Protein AF-A0A3B0PEI3-F1 (afdb_monomer_lite)

Organism: Mycoplasmoides gallisepticum (NCBI:txid2096)

Sequence (117 aa):
MKTDTSSKYDIGFLARNLNDTRYATIVFRDALKDYANNHLVEDKPMFKVVCINGGVTSFLRKNFDDSSYAKKDRDKNIHHAVDASMISIFSNETKTLFNQLTQFADYKLFKNTDGSW

Radius of gyration: 18.6 Å; chains: 1; bounding box: 41×36×68 Å

Foldseek 3Di:
DPDPPVVVVVVVVVVVVVVVVVVVVVVVQVVVVVQQQVDDDPNGRPDDGFDADVVVLLVLLVPVDPDPLSDDDVVDPCVVVSSVVSLVVCCVPPVPVNVVRRVPRPDDDDQDPVRHD

pLDDT: mean 77.13, std 13.63, range [37.62, 96.44]

Secondary structure (DSSP, 8-state):
----THHHHHHHHHHHHHHHHHHHHHHHHHHHHHHHHHSEETTEESS------HHHHHHHHHHH-SSTTTS--SSSTTHHHHHHHHHHHHHHHTHHHHHHHHTT--PPPPPPTTS--

InterPro domains:
  IPR036397 Ribonuclease H superfamily [G3DSA:3.30.420.10] (3-113)
  IPR055228 Cas9, RuvC domain [PF22702] (23-107)

Structure (mmCIF, N/CA/C/O backbone):
data_AF-A0A3B0PEI3-F1
#
_entry.id   AF-A0A3B0PEI3-F1
#
loop_
_atom_site.group_PDB
_atom_site.id
_atom_site.type_symbol
_atom_site.label_atom_id
_atom_site.label_alt_id
_atom_site.label_comp_id
_atom_site.label_asym_id
_atom_site.label_entity_id
_atom_site.label_seq_id
_atom_site.pdbx_PDB_ins_code
_atom_site.Cartn_x
_atom_site.Cartn_y
_atom_site.Cartn_z
_atom_site.occupancy
_atom_site.B_iso_or_equiv
_atom_site.auth_seq_id
_atom_site.auth_comp_id
_atom_site.auth_asym_id
_atom_site.auth_atom_id
_atom_site.pdbx_PDB_model_num
ATOM 1 N N . MET A 1 1 ? -1.694 -12.122 -45.668 1.00 41.41 1 MET A N 1
ATOM 2 C CA . MET A 1 1 ? -1.904 -11.234 -44.506 1.00 41.41 1 MET A CA 1
ATOM 3 C C . MET A 1 1 ? -1.556 -12.029 -43.253 1.00 41.41 1 MET A C 1
ATOM 5 O O . MET A 1 1 ? -2.317 -12.912 -42.888 1.00 41.41 1 MET A O 1
ATOM 9 N N . LYS A 1 2 ? -0.362 -11.837 -42.674 1.00 37.62 2 LYS A N 1
ATOM 10 C CA . LYS A 1 2 ? -0.016 -12.465 -41.389 1.00 37.62 2 LYS A CA 1
ATOM 11 C C . LYS A 1 2 ? -0.760 -11.681 -40.312 1.00 37.62 2 LYS A C 1
ATOM 13 O O . LYS A 1 2 ? -0.428 -10.529 -40.062 1.00 37.62 2 LYS A O 1
ATOM 18 N N . THR A 1 3 ? -1.823 -12.259 -39.768 1.00 47.56 3 THR A N 1
ATOM 19 C CA . THR A 1 3 ? -2.518 -11.700 -38.609 1.00 47.56 3 THR A CA 1
ATOM 20 C C . THR A 1 3 ? -1.557 -11.755 -37.432 1.00 47.56 3 THR A C 1
ATOM 22 O O . THR A 1 3 ? -1.165 -12.843 -37.017 1.00 47.56 3 THR A O 1
ATOM 25 N N . ASP A 1 4 ? -1.136 -10.591 -36.949 1.00 51.66 4 AS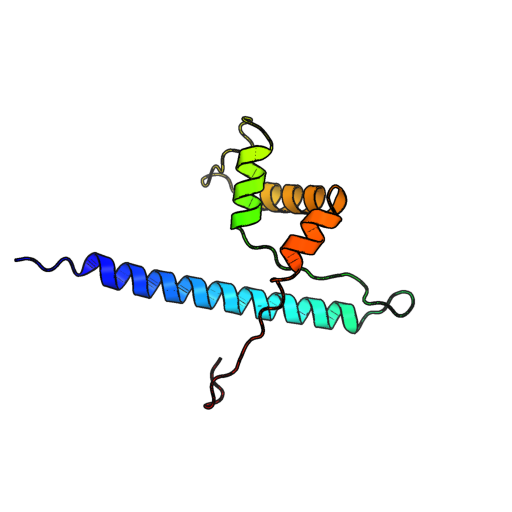P A N 1
ATOM 26 C CA . ASP A 1 4 ? -0.243 -10.456 -35.805 1.00 51.66 4 ASP A CA 1
ATOM 27 C C . ASP A 1 4 ? -0.977 -10.879 -34.524 1.00 51.66 4 ASP A C 1
ATOM 29 O O . ASP A 1 4 ? -1.615 -10.092 -33.825 1.00 51.66 4 ASP A O 1
ATOM 33 N N . THR A 1 5 ? -0.961 -12.183 -34.263 1.00 51.91 5 THR A N 1
ATOM 34 C CA . THR A 1 5 ? -1.558 -12.799 -33.080 1.00 51.91 5 THR A CA 1
ATOM 35 C C . THR A 1 5 ? -0.774 -12.484 -31.807 1.00 51.91 5 THR A C 1
ATOM 37 O O . THR A 1 5 ? -1.298 -12.738 -30.727 1.00 51.91 5 THR A O 1
ATOM 40 N N . SER A 1 6 ? 0.436 -11.913 -31.897 1.00 54.34 6 SER A N 1
ATOM 41 C CA . SER A 1 6 ? 1.291 -11.643 -30.731 1.00 54.34 6 SER A CA 1
ATOM 42 C C . SER A 1 6 ? 0.638 -10.671 -29.739 1.00 54.34 6 SER A C 1
ATOM 44 O O . SER A 1 6 ? 0.652 -10.919 -28.536 1.00 54.34 6 SER A O 1
ATOM 46 N N . SER A 1 7 ? -0.059 -9.646 -30.241 1.00 59.72 7 SER A N 1
ATOM 47 C CA . SER A 1 7 ? -0.658 -8.591 -29.412 1.00 59.72 7 SER A CA 1
ATOM 48 C C . SER A 1 7 ? -1.793 -9.078 -28.500 1.00 59.72 7 SER A C 1
ATOM 50 O O . SER A 1 7 ? -1.924 -8.619 -27.368 1.00 59.72 7 SER A O 1
ATOM 52 N N . LYS A 1 8 ? -2.613 -10.039 -28.950 1.00 55.72 8 LYS A N 1
ATOM 53 C CA . LYS A 1 8 ? -3.743 -10.565 -28.158 1.00 55.72 8 LYS A CA 1
ATOM 54 C C . LYS A 1 8 ? -3.299 -11.504 -27.037 1.00 55.72 8 LYS A C 1
ATOM 56 O O . LYS A 1 8 ? -3.890 -11.473 -25.958 1.00 55.72 8 LYS A O 1
ATOM 61 N N . TYR A 1 9 ? -2.282 -12.331 -27.287 1.00 57.72 9 TYR A N 1
ATOM 62 C CA . TYR A 1 9 ? -1.723 -13.222 -26.265 1.00 57.72 9 TYR A CA 1
ATOM 63 C C . TYR A 1 9 ? -1.066 -12.425 -25.134 1.00 57.72 9 TYR A C 1
ATOM 65 O O . TYR A 1 9 ? -1.2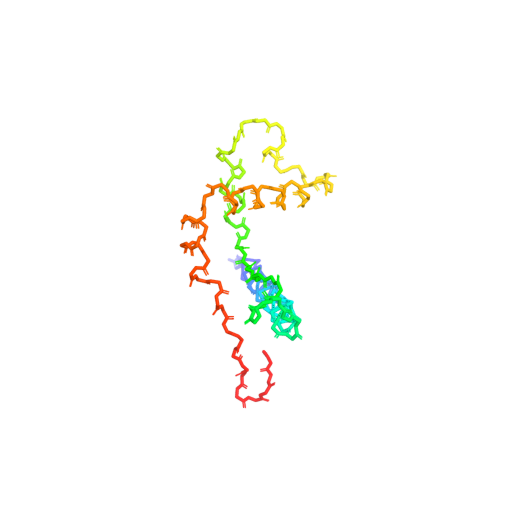28 -12.781 -23.966 1.00 57.72 9 TYR A O 1
ATOM 73 N N . ASP A 1 10 ? -0.415 -11.315 -25.475 1.00 67.31 10 ASP A N 1
ATOM 74 C CA . ASP A 1 10 ? 0.266 -10.451 -24.513 1.00 67.31 10 ASP A CA 1
ATOM 75 C C . ASP A 1 10 ? -0.727 -9.712 -23.596 1.00 67.31 10 ASP A C 1
ATOM 77 O O . ASP A 1 10 ? -0.585 -9.717 -22.374 1.00 67.31 10 ASP A O 1
ATOM 81 N N . ILE A 1 11 ? -1.832 -9.192 -24.151 1.00 71.56 11 ILE A N 1
ATOM 82 C CA . ILE A 1 11 ? -2.891 -8.529 -23.363 1.00 71.56 11 ILE A CA 1
ATOM 83 C C . ILE A 1 11 ? -3.561 -9.510 -22.386 1.00 71.56 11 ILE A C 1
ATOM 85 O O . ILE A 1 11 ? -3.781 -9.176 -21.221 1.00 71.56 11 ILE A O 1
ATOM 89 N N . GLY A 1 12 ? -3.873 -10.731 -22.836 1.00 68.50 12 GLY A N 1
ATOM 90 C CA . GLY A 1 12 ? -4.505 -11.751 -21.991 1.00 68.50 12 GLY A CA 1
ATOM 91 C C . GLY A 1 12 ? -3.577 -12.310 -20.905 1.00 68.50 12 GLY A C 1
ATOM 92 O O . GLY A 1 12 ? -4.031 -12.673 -19.818 1.00 68.50 12 GLY A O 1
ATOM 93 N N . PHE A 1 13 ? -2.271 -12.380 -21.166 1.00 69.44 13 PHE A N 1
ATOM 94 C CA . PHE A 1 13 ? -1.273 -12.724 -20.155 1.00 69.44 13 PHE A CA 1
ATOM 95 C C . PHE A 1 13 ? -1.100 -11.592 -19.133 1.00 69.44 13 PHE A C 1
ATOM 97 O O . PHE A 1 13 ? -1.159 -11.843 -17.929 1.00 69.44 13 PHE A O 1
ATOM 104 N N . LEU A 1 14 ? -0.974 -10.343 -19.587 1.00 66.69 14 LEU A N 1
ATOM 105 C CA . LEU A 1 14 ? -0.824 -9.176 -18.718 1.00 66.69 14 LEU A CA 1
ATOM 106 C C . LEU A 1 14 ? -2.036 -8.986 -17.794 1.00 66.69 14 LEU A C 1
ATOM 108 O O . LEU A 1 14 ? -1.867 -8.772 -16.595 1.00 66.69 14 LEU A O 1
ATOM 112 N N . ALA A 1 15 ? -3.253 -9.129 -18.326 1.00 67.50 15 ALA A N 1
ATOM 113 C CA . ALA A 1 15 ? -4.486 -9.007 -17.551 1.00 67.50 15 ALA A CA 1
ATOM 114 C C . ALA A 1 15 ? -4.591 -10.060 -16.434 1.00 67.50 15 ALA A C 1
ATOM 116 O O . ALA A 1 15 ? -5.025 -9.737 -15.329 1.00 67.50 15 ALA A O 1
ATOM 117 N N . ARG A 1 16 ? -4.155 -11.303 -16.690 1.00 64.88 16 ARG A N 1
ATOM 118 C CA . ARG A 1 16 ? -4.132 -12.369 -15.673 1.00 64.88 16 ARG A CA 1
ATOM 119 C C . ARG A 1 16 ? -3.124 -12.081 -14.568 1.00 64.88 16 ARG A C 1
ATOM 121 O O . ARG A 1 16 ? -3.506 -12.062 -13.407 1.00 64.88 16 ARG A O 1
ATOM 128 N N . ASN A 1 17 ? -1.886 -11.737 -14.919 1.00 69.38 17 ASN A N 1
ATOM 129 C CA . ASN A 1 17 ? -0.869 -11.387 -13.922 1.00 69.38 17 ASN A CA 1
ATOM 130 C C . ASN A 1 17 ? -1.274 -10.162 -13.083 1.00 69.38 17 ASN A C 1
ATOM 132 O O . ASN A 1 17 ? -1.000 -10.096 -11.883 1.00 69.38 17 ASN A O 1
ATOM 136 N N . LEU A 1 18 ? -1.959 -9.189 -13.693 1.00 70.12 18 LEU A N 1
ATOM 137 C CA . LEU A 1 18 ? -2.481 -8.027 -12.977 1.00 70.12 18 LEU A CA 1
ATOM 138 C C . LEU A 1 18 ? -3.628 -8.403 -12.022 1.00 70.12 18 LEU A C 1
ATOM 140 O O . LEU A 1 18 ? -3.743 -7.843 -10.931 1.00 70.12 18 LEU A O 1
ATOM 144 N N . ASN A 1 19 ? -4.469 -9.366 -12.405 1.00 72.44 19 ASN A N 1
ATOM 145 C CA . ASN A 1 19 ? -5.517 -9.896 -11.535 1.00 72.44 19 ASN A CA 1
ATOM 146 C C . ASN A 1 19 ? -4.932 -10.690 -10.364 1.00 72.44 19 ASN A C 1
ATOM 148 O O . ASN A 1 19 ? -5.315 -10.426 -9.226 1.00 72.44 19 ASN A O 1
ATOM 152 N N . ASP A 1 20 ? -3.967 -11.572 -10.617 1.00 70.44 20 ASP A N 1
ATOM 153 C CA . ASP A 1 20 ? -3.329 -12.397 -9.586 1.00 70.44 20 ASP A CA 1
ATOM 154 C C . ASP A 1 20 ? -2.585 -11.537 -8.556 1.00 70.44 20 ASP A C 1
ATOM 156 O O . ASP A 1 20 ? -2.719 -11.731 -7.348 1.00 70.44 20 ASP A O 1
ATOM 160 N N . THR A 1 21 ? -1.852 -10.515 -9.009 1.00 74.25 21 THR A N 1
ATOM 161 C CA . THR A 1 21 ? -1.151 -9.575 -8.112 1.00 74.25 21 THR A CA 1
ATOM 162 C C . THR A 1 21 ? -2.118 -8.746 -7.269 1.00 74.25 21 THR A C 1
ATOM 164 O O . THR A 1 21 ? -1.871 -8.517 -6.081 1.00 74.25 21 THR A O 1
ATOM 167 N N . ARG A 1 22 ? -3.253 -8.330 -7.841 1.00 74.50 22 ARG A N 1
ATOM 168 C CA . ARG A 1 22 ? -4.330 -7.669 -7.094 1.00 74.50 22 ARG A CA 1
ATOM 169 C C . ARG A 1 22 ? -4.961 -8.605 -6.065 1.00 74.50 22 ARG A C 1
ATOM 171 O O . ARG A 1 22 ? -5.188 -8.174 -4.937 1.00 74.50 22 ARG A O 1
ATOM 178 N N . TYR A 1 23 ? -5.194 -9.867 -6.418 1.00 79.75 23 TYR A N 1
ATOM 179 C CA . TYR A 1 23 ? -5.724 -10.869 -5.497 1.00 79.75 23 TYR A CA 1
ATOM 180 C C . TYR A 1 23 ? -4.775 -11.097 -4.315 1.00 79.75 23 TYR A C 1
ATOM 182 O O . TYR A 1 23 ? -5.176 -10.941 -3.162 1.00 79.75 23 TYR A O 1
ATOM 190 N N . ALA A 1 24 ? -3.493 -11.349 -4.594 1.00 83.00 24 ALA A N 1
ATOM 191 C CA . ALA A 1 24 ? -2.462 -11.515 -3.572 1.00 83.00 24 ALA A CA 1
ATOM 192 C C . ALA A 1 24 ? -2.369 -10.295 -2.638 1.00 83.00 24 ALA A C 1
ATOM 194 O O . ALA A 1 24 ? -2.261 -10.445 -1.421 1.00 83.00 24 ALA A O 1
ATOM 195 N N . THR A 1 25 ? -2.479 -9.086 -3.198 1.00 83.75 25 THR A N 1
ATOM 196 C CA . THR A 1 25 ? -2.482 -7.838 -2.422 1.00 83.75 25 THR A CA 1
ATOM 197 C C . THR A 1 25 ? -3.661 -7.780 -1.455 1.00 83.75 25 THR A C 1
ATOM 199 O O . THR A 1 25 ? -3.479 -7.399 -0.300 1.00 83.75 25 THR A O 1
ATOM 202 N N . ILE A 1 26 ? -4.863 -8.163 -1.898 1.00 85.38 26 ILE A N 1
ATOM 203 C CA . ILE A 1 26 ? -6.054 -8.132 -1.043 1.00 85.38 26 ILE A CA 1
ATOM 204 C C . ILE A 1 26 ? -5.958 -9.181 0.069 1.00 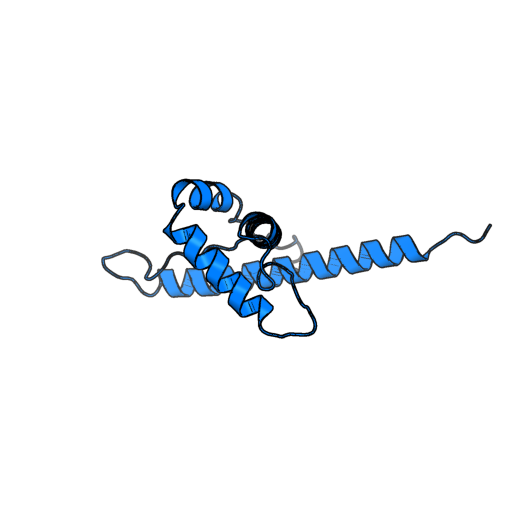85.38 26 ILE A C 1
ATOM 206 O O . ILE A 1 26 ? -6.176 -8.839 1.227 1.00 85.38 26 ILE A O 1
ATOM 210 N N . VAL A 1 27 ? -5.561 -10.415 -0.251 1.00 88.75 27 VAL A N 1
ATOM 211 C CA . VAL A 1 27 ? -5.392 -11.476 0.756 1.00 88.75 27 VAL A CA 1
ATOM 212 C C . VAL A 1 27 ? -4.390 -11.056 1.833 1.00 88.75 27 VAL A C 1
ATOM 214 O O . VAL A 1 27 ? -4.669 -11.180 3.023 1.00 88.75 27 VAL A O 1
ATOM 217 N N . PHE A 1 28 ? -3.242 -10.504 1.431 1.00 90.12 28 PHE A N 1
ATOM 218 C CA . PHE A 1 28 ? -2.229 -10.041 2.378 1.00 90.12 28 PHE A CA 1
ATOM 219 C C . PHE A 1 28 ? -2.715 -8.855 3.225 1.00 90.12 28 PHE A C 1
ATOM 221 O O . PHE A 1 28 ? -2.510 -8.830 4.439 1.00 90.12 28 PHE A O 1
ATOM 228 N N . ARG A 1 29 ? -3.402 -7.886 2.605 1.00 90.62 29 ARG A N 1
ATOM 229 C CA . ARG A 1 29 ? -4.017 -6.749 3.303 1.00 90.62 29 ARG A CA 1
ATOM 230 C C . ARG A 1 29 ? -4.990 -7.214 4.376 1.00 90.62 29 ARG A C 1
ATOM 232 O O . ARG A 1 29 ? -4.946 -6.696 5.488 1.00 90.62 29 ARG A O 1
ATOM 239 N N . ASP A 1 30 ? -5.879 -8.136 4.026 1.00 90.88 30 ASP A N 1
ATOM 240 C CA . ASP A 1 30 ? -6.947 -8.585 4.912 1.00 90.88 30 ASP A CA 1
ATOM 241 C C . ASP A 1 30 ? -6.367 -9.386 6.081 1.00 90.88 30 ASP A C 1
ATOM 243 O O . ASP A 1 30 ? -6.711 -9.099 7.221 1.00 90.88 30 ASP A O 1
ATOM 247 N N . ALA A 1 31 ? -5.360 -10.234 5.840 1.00 93.62 31 ALA A N 1
ATOM 248 C CA . ALA A 1 31 ? -4.623 -10.906 6.912 1.00 93.62 31 ALA A CA 1
ATOM 249 C C . ALA A 1 31 ? -3.975 -9.917 7.906 1.00 93.62 31 ALA A C 1
ATOM 251 O O . ALA A 1 31 ? -4.026 -10.122 9.119 1.00 93.62 31 ALA A O 1
ATOM 252 N N . LEU A 1 32 ? -3.391 -8.816 7.415 1.00 94.06 32 LEU A N 1
ATOM 253 C CA . LEU A 1 32 ? -2.822 -7.776 8.280 1.00 94.06 32 LEU A CA 1
ATOM 254 C C . LEU A 1 32 ? -3.894 -6.966 9.020 1.00 94.06 32 LEU A C 1
ATOM 256 O O . LEU A 1 32 ? -3.694 -6.625 10.186 1.00 94.06 32 LEU A O 1
ATOM 260 N N . LYS A 1 33 ? -5.018 -6.643 8.365 1.00 92.69 33 LYS A N 1
ATOM 261 C CA . LYS A 1 33 ? -6.158 -5.967 9.007 1.00 92.69 33 LYS A CA 1
ATOM 262 C C . LYS A 1 33 ? -6.732 -6.841 10.120 1.00 92.69 33 LYS A C 1
ATOM 264 O O . LYS A 1 33 ? -6.957 -6.339 11.216 1.00 92.69 33 LYS A O 1
ATOM 269 N N . ASP A 1 34 ? -6.907 -8.133 9.866 1.00 95.12 34 ASP A N 1
ATOM 270 C CA . ASP A 1 34 ? -7.385 -9.098 10.854 1.00 95.12 34 ASP A CA 1
ATOM 271 C C . ASP A 1 34 ? -6.428 -9.183 12.041 1.00 95.12 34 ASP A C 1
ATOM 273 O O . ASP A 1 34 ? -6.866 -9.099 13.187 1.00 95.12 34 ASP A O 1
ATOM 277 N N . TYR A 1 35 ? -5.117 -9.258 11.795 1.00 96.00 35 TYR A N 1
ATOM 278 C CA . TYR A 1 35 ? -4.129 -9.211 12.870 1.00 96.00 35 TYR A CA 1
ATOM 279 C C . TYR A 1 35 ? -4.261 -7.928 13.703 1.00 96.00 35 TYR A C 1
ATOM 281 O O . TYR A 1 35 ? -4.363 -8.002 14.926 1.00 96.00 35 TYR A O 1
ATOM 289 N N . ALA A 1 36 ? -4.308 -6.759 13.059 1.00 95.56 36 ALA A N 1
ATOM 290 C CA . ALA A 1 36 ? -4.410 -5.473 13.746 1.00 95.56 36 ALA A CA 1
ATOM 291 C C . ALA A 1 36 ? -5.712 -5.322 14.548 1.00 95.56 36 ALA A C 1
ATOM 293 O O . ALA A 1 36 ? -5.694 -4.745 15.630 1.00 95.56 36 ALA A O 1
ATOM 294 N N . ASN A 1 37 ? -6.830 -5.844 14.040 1.00 94.44 37 ASN A N 1
ATOM 295 C CA . ASN A 1 37 ? -8.130 -5.792 14.712 1.00 94.44 37 ASN A CA 1
ATOM 296 C C . ASN A 1 37 ? -8.223 -6.756 15.906 1.00 94.44 37 ASN A C 1
ATOM 298 O O . ASN A 1 37 ? -8.983 -6.494 16.832 1.00 94.44 37 ASN A O 1
ATOM 302 N N . ASN A 1 38 ? -7.461 -7.854 15.901 1.00 96.38 38 ASN A N 1
ATOM 303 C CA . ASN A 1 38 ? -7.414 -8.808 17.015 1.00 96.38 38 ASN A CA 1
ATOM 304 C C . ASN A 1 38 ? -6.386 -8.439 18.097 1.00 96.38 38 ASN A C 1
ATOM 306 O O . ASN A 1 38 ? -6.387 -9.039 19.169 1.00 96.38 38 ASN A O 1
ATOM 310 N N . HIS A 1 39 ? -5.523 -7.454 17.843 1.00 96.44 39 HIS A N 1
ATOM 311 C CA . HIS A 1 39 ? -4.561 -6.953 18.819 1.00 96.44 39 HIS A CA 1
ATOM 312 C C . HIS A 1 39 ? -4.811 -5.463 19.033 1.00 96.44 39 HIS A C 1
ATOM 314 O O . HIS A 1 39 ? -4.368 -4.631 18.250 1.00 96.44 39 HIS A O 1
ATOM 320 N N . LEU A 1 40 ? -5.563 -5.120 20.075 1.00 95.38 40 LEU A N 1
ATOM 321 C CA . LEU A 1 40 ? -5.971 -3.739 20.324 1.00 95.38 40 LEU A CA 1
ATOM 322 C C . LEU A 1 40 ? -4.979 -2.998 21.228 1.00 95.38 40 LEU A C 1
ATOM 324 O O . LEU A 1 40 ? -4.376 -3.582 22.128 1.00 95.38 40 LEU A O 1
ATOM 328 N N . VAL A 1 41 ? -4.859 -1.691 21.005 1.00 94.75 41 VAL A N 1
ATOM 329 C CA . VAL A 1 41 ? -4.164 -0.729 21.866 1.00 94.75 41 VAL A CA 1
ATOM 330 C C . VAL A 1 41 ? -5.146 0.405 22.145 1.00 94.75 41 VAL A C 1
ATOM 332 O O . VAL A 1 41 ? -5.607 1.049 21.205 1.00 94.75 41 VAL A O 1
ATOM 335 N N . GLU A 1 42 ? -5.497 0.626 23.416 1.00 94.69 42 GLU A N 1
ATOM 336 C CA . GLU A 1 42 ? -6.492 1.642 23.820 1.00 94.69 42 GLU A CA 1
ATOM 337 C C . GLU A 1 42 ? -7.813 1.531 23.026 1.00 94.69 42 GLU A C 1
ATOM 339 O O . GLU A 1 42 ? -8.300 2.506 22.448 1.00 94.69 42 GLU A O 1
ATOM 344 N N . ASP A 1 43 ? -8.354 0.309 22.940 1.00 92.81 43 ASP A N 1
ATOM 345 C CA . ASP A 1 43 ? -9.589 -0.040 22.214 1.00 92.81 43 ASP A CA 1
ATOM 346 C C . ASP A 1 43 ? -9.582 0.280 20.707 1.00 92.81 43 ASP A C 1
ATOM 348 O O . ASP A 1 43 ? -10.628 0.328 20.054 1.00 92.81 43 ASP A O 1
ATOM 352 N N . LYS A 1 44 ? -8.397 0.472 20.117 1.00 92.62 44 LYS A N 1
ATOM 353 C CA . LYS A 1 44 ? -8.207 0.702 18.679 1.00 92.62 44 LYS A CA 1
ATOM 354 C C . LYS A 1 44 ? -7.299 -0.370 18.076 1.00 92.62 44 LYS A C 1
ATOM 356 O O . LYS A 1 44 ? -6.445 -0.901 18.784 1.00 92.62 44 LYS A O 1
ATOM 361 N N . PRO A 1 45 ? -7.437 -0.683 16.774 1.00 93.38 45 PRO A N 1
ATOM 362 C CA . PRO A 1 45 ? -6.516 -1.596 16.101 1.00 93.38 45 PRO A CA 1
ATOM 363 C C . PRO A 1 45 ? -5.057 -1.154 16.268 1.00 93.38 45 PRO A C 1
ATOM 365 O O . PRO A 1 45 ? -4.770 0.039 16.146 1.00 93.38 45 PRO A O 1
ATOM 368 N N . MET A 1 46 ? -4.138 -2.103 16.494 1.00 94.81 46 MET A N 1
ATOM 369 C CA . MET A 1 46 ? -2.711 -1.819 16.750 1.00 94.81 46 MET A CA 1
ATOM 370 C C . MET A 1 46 ? -2.064 -0.927 15.687 1.00 94.81 46 MET A C 1
ATOM 372 O O . MET A 1 46 ? -1.218 -0.092 15.999 1.00 94.81 46 MET A O 1
ATOM 376 N N . PHE A 1 47 ? -2.441 -1.106 14.421 1.00 91.81 47 PHE A N 1
ATOM 377 C CA . PHE A 1 47 ? -1.974 -0.281 13.314 1.00 91.81 47 PHE A CA 1
ATOM 378 C C . PHE A 1 47 ? -3.019 -0.193 12.199 1.00 91.81 47 PHE A C 1
ATOM 380 O O . PHE A 1 47 ? -3.855 -1.077 12.014 1.00 91.81 47 PHE A O 1
ATOM 387 N N . LYS A 1 48 ? -2.947 0.884 11.409 1.00 87.81 48 LYS A N 1
ATOM 388 C CA . LYS A 1 48 ? -3.765 1.060 10.204 1.00 87.81 48 LYS A CA 1
ATOM 389 C C . LYS A 1 48 ? -3.066 0.412 9.009 1.00 87.81 48 LYS A C 1
ATOM 391 O O . LYS A 1 48 ? -1.924 0.745 8.707 1.00 87.81 48 LYS A O 1
ATOM 396 N N . VAL A 1 49 ? -3.778 -0.449 8.285 1.00 88.38 49 VAL A N 1
ATOM 397 C CA . VAL A 1 49 ? -3.281 -1.088 7.056 1.00 88.38 49 VAL A CA 1
ATOM 398 C C . VAL A 1 49 ? -3.847 -0.387 5.833 1.00 88.38 49 VAL A C 1
ATOM 400 O O . VAL A 1 49 ? -5.058 -0.197 5.712 1.00 88.38 49 VAL A O 1
ATOM 403 N N . VAL A 1 50 ? -2.962 -0.035 4.906 1.00 84.88 50 VAL A N 1
ATOM 404 C CA . VAL A 1 50 ? -3.299 0.667 3.671 1.00 84.88 50 VAL A CA 1
ATOM 405 C C . VAL A 1 50 ? -2.513 0.063 2.514 1.00 84.88 50 VAL A C 1
ATOM 407 O O . VAL A 1 50 ? -1.299 -0.091 2.604 1.00 84.88 50 VAL A O 1
ATOM 410 N N . CYS A 1 51 ? -3.194 -0.214 1.402 1.00 83.94 51 CYS A N 1
ATOM 411 C CA . CYS A 1 51 ? -2.547 -0.588 0.147 1.00 83.94 51 CYS A CA 1
ATOM 412 C C . CYS A 1 51 ? -2.477 0.618 -0.787 1.00 83.94 51 CYS A C 1
ATOM 414 O O . CYS A 1 51 ? -3.487 1.275 -1.031 1.00 83.94 51 CYS A O 1
ATOM 416 N N . ILE A 1 52 ? -1.293 0.878 -1.337 1.00 81.81 52 ILE A N 1
ATOM 417 C CA . ILE A 1 52 ? -1.048 1.969 -2.280 1.00 81.81 52 ILE A CA 1
ATOM 418 C C . ILE A 1 52 ? -0.671 1.374 -3.634 1.00 81.81 52 ILE A C 1
ATOM 420 O O . ILE A 1 52 ? 0.145 0.458 -3.720 1.00 81.81 52 ILE A O 1
ATOM 424 N N . ASN A 1 53 ? -1.271 1.895 -4.704 1.00 80.19 53 ASN A N 1
ATOM 425 C CA . ASN A 1 53 ? -0.935 1.487 -6.063 1.00 80.19 53 ASN A CA 1
ATOM 426 C C . ASN A 1 53 ? 0.489 1.955 -6.423 1.00 80.19 53 ASN A C 1
ATOM 428 O O . ASN A 1 53 ? 0.838 3.109 -6.178 1.00 80.19 53 ASN A O 1
ATOM 432 N N . GLY A 1 54 ? 1.286 1.099 -7.072 1.00 80.38 54 GLY A N 1
ATOM 433 C CA . GLY A 1 54 ? 2.655 1.433 -7.495 1.00 80.38 54 GLY A CA 1
ATOM 434 C C . GLY A 1 54 ? 2.763 2.623 -8.464 1.00 80.38 54 GLY A C 1
ATOM 435 O O . GLY A 1 54 ? 3.836 3.213 -8.601 1.00 80.38 54 GLY A O 1
ATOM 436 N N . GLY A 1 55 ? 1.664 3.033 -9.103 1.00 83.00 55 GLY A N 1
ATOM 437 C CA . GLY A 1 55 ? 1.572 4.279 -9.863 1.00 83.00 55 GLY A CA 1
ATOM 438 C C . GLY A 1 55 ? 1.779 5.521 -8.993 1.00 83.00 55 GLY A C 1
ATOM 439 O O . GLY A 1 55 ? 2.433 6.461 -9.436 1.00 83.00 55 GLY A O 1
ATOM 440 N N . VAL A 1 56 ? 1.325 5.502 -7.734 1.00 84.50 56 VAL A N 1
ATOM 441 C CA . VAL A 1 56 ? 1.583 6.583 -6.766 1.00 84.50 56 VAL A CA 1
ATOM 442 C C . VAL A 1 56 ? 3.075 6.669 -6.473 1.00 84.50 56 VAL A C 1
ATOM 444 O O . VAL A 1 56 ? 3.657 7.740 -6.573 1.00 84.50 56 VAL A O 1
ATOM 447 N N . THR A 1 57 ? 3.729 5.544 -6.190 1.00 86.06 57 THR A N 1
ATOM 448 C CA . THR A 1 57 ? 5.177 5.509 -5.935 1.00 86.06 57 THR A CA 1
ATOM 449 C C . THR A 1 57 ? 5.976 5.959 -7.154 1.00 86.06 57 THR A C 1
ATOM 451 O O . THR A 1 57 ? 6.961 6.678 -7.026 1.00 86.06 57 THR A O 1
ATOM 454 N N . SER A 1 58 ? 5.517 5.588 -8.353 1.00 84.75 58 SER A N 1
ATOM 455 C CA . SER A 1 58 ? 6.116 6.025 -9.619 1.00 84.75 58 SER A CA 1
ATOM 456 C C . SER A 1 58 ? 5.975 7.537 -9.821 1.00 84.75 58 SER A C 1
ATOM 458 O O . SER A 1 58 ? 6.928 8.191 -10.246 1.00 84.75 58 SER A O 1
ATOM 460 N N . PHE A 1 59 ? 4.810 8.100 -9.484 1.00 85.81 59 PHE A N 1
ATOM 461 C CA . PHE A 1 59 ? 4.582 9.544 -9.482 1.00 85.81 59 PHE A CA 1
ATOM 462 C C . PHE A 1 59 ? 5.487 10.246 -8.467 1.00 85.81 59 PHE A C 1
ATOM 464 O O . PHE A 1 59 ? 6.164 11.204 -8.830 1.00 85.81 59 PHE A O 1
ATOM 471 N N . LEU A 1 60 ? 5.551 9.753 -7.228 1.00 86.12 60 LEU A N 1
ATOM 472 C CA . LEU A 1 60 ? 6.400 10.328 -6.185 1.00 86.12 60 LEU A CA 1
ATOM 473 C C . LEU A 1 60 ? 7.867 10.322 -6.609 1.00 86.12 60 LEU A C 1
ATOM 475 O O . LEU A 1 60 ? 8.486 11.375 -6.600 1.00 86.12 60 LEU A O 1
ATOM 479 N N . ARG A 1 61 ? 8.392 9.189 -7.094 1.00 84.19 61 ARG A N 1
ATOM 480 C CA . ARG A 1 61 ? 9.764 9.094 -7.619 1.00 84.19 61 ARG A CA 1
ATOM 481 C C . ARG A 1 61 ? 10.076 10.156 -8.660 1.00 84.19 61 ARG A C 1
ATOM 483 O O . ARG A 1 61 ? 11.118 10.788 -8.576 1.00 84.19 61 ARG A O 1
ATOM 490 N N . LYS A 1 62 ? 9.181 10.344 -9.634 1.00 82.88 62 LYS A N 1
ATOM 491 C CA . LYS A 1 62 ? 9.385 11.306 -10.723 1.00 82.88 62 LYS A CA 1
ATOM 492 C C . LYS A 1 62 ? 9.460 12.755 -10.227 1.00 82.88 62 LYS A C 1
ATOM 494 O O . LYS A 1 62 ? 10.073 13.575 -10.895 1.00 82.88 62 LYS A O 1
ATOM 499 N N . ASN A 1 63 ? 8.820 13.063 -9.102 1.00 81.12 63 ASN A N 1
ATOM 500 C CA . ASN A 1 63 ? 8.724 14.421 -8.566 1.00 81.12 63 ASN A CA 1
ATOM 501 C C . ASN A 1 63 ? 9.588 14.648 -7.316 1.00 81.12 63 ASN A C 1
ATOM 503 O O . ASN A 1 63 ? 9.591 15.757 -6.793 1.00 81.12 63 ASN A O 1
ATOM 507 N N . PHE A 1 64 ? 10.272 13.618 -6.806 1.00 75.69 64 PHE A N 1
ATOM 508 C CA . PHE A 1 64 ? 11.049 13.729 -5.573 1.00 75.69 64 PHE A CA 1
ATOM 509 C C . PHE A 1 64 ? 12.384 14.437 -5.816 1.00 75.69 64 PHE A C 1
ATOM 511 O O . PHE A 1 64 ? 12.729 15.324 -5.046 1.00 75.69 64 PHE A O 1
ATOM 518 N N . ASP A 1 65 ? 13.119 14.052 -6.866 1.00 68.50 65 ASP A N 1
ATOM 519 C CA . ASP A 1 65 ? 14.399 14.659 -7.254 1.00 68.50 65 ASP A CA 1
ATOM 520 C C . ASP A 1 65 ? 14.897 14.090 -8.604 1.00 68.50 65 ASP A C 1
ATOM 522 O O . ASP A 1 65 ? 14.489 13.000 -9.006 1.00 68.50 65 ASP A O 1
ATOM 526 N N . ASP A 1 66 ? 15.831 14.777 -9.266 1.00 67.19 66 ASP A N 1
ATOM 527 C CA . ASP A 1 66 ? 16.582 14.291 -10.438 1.00 67.19 66 ASP A CA 1
ATOM 528 C C . ASP A 1 66 ? 17.781 13.392 -10.054 1.00 67.19 66 ASP A C 1
ATOM 530 O O . ASP A 1 66 ? 18.520 12.905 -10.920 1.00 67.19 66 ASP A O 1
ATOM 534 N N . SER A 1 67 ? 17.999 13.139 -8.758 1.00 64.25 67 SER A N 1
ATOM 535 C CA . SER A 1 67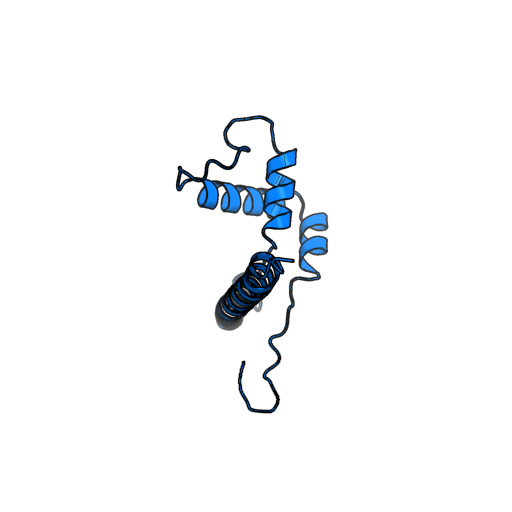 ? 19.093 12.291 -8.281 1.00 64.25 67 SER A CA 1
ATOM 536 C C . SER A 1 67 ? 18.970 10.829 -8.724 1.00 64.25 67 SER A C 1
ATOM 538 O O . SER A 1 67 ? 17.903 10.288 -9.028 1.00 64.25 67 SER A O 1
ATOM 540 N N . SER A 1 68 ? 20.111 10.135 -8.731 1.00 60.44 68 SER A N 1
ATOM 541 C CA . SER A 1 68 ? 20.237 8.733 -9.152 1.00 60.44 68 SER A CA 1
ATOM 542 C C . SER A 1 68 ? 19.332 7.760 -8.385 1.00 60.44 68 SER A C 1
ATOM 544 O O . SER A 1 68 ? 19.038 6.684 -8.901 1.00 60.44 68 SER A O 1
ATOM 546 N N . TYR A 1 69 ? 18.848 8.133 -7.195 1.00 61.97 69 TYR A N 1
ATOM 547 C CA . TYR A 1 69 ? 17.917 7.335 -6.395 1.00 61.97 69 TYR A CA 1
ATOM 548 C C . TYR A 1 69 ? 16.476 7.373 -6.919 1.00 61.97 69 TYR A C 1
ATOM 550 O O . TYR A 1 69 ? 15.732 6.414 -6.695 1.00 61.97 69 TYR A O 1
ATOM 558 N N . ALA A 1 70 ? 16.082 8.426 -7.644 1.00 63.53 70 ALA A N 1
ATOM 559 C CA . ALA A 1 70 ? 14.768 8.548 -8.276 1.00 63.53 70 ALA A CA 1
ATOM 560 C C . ALA A 1 70 ? 14.652 7.689 -9.545 1.00 63.53 70 ALA A C 1
ATOM 562 O O . ALA A 1 70 ? 13.592 7.105 -9.808 1.00 63.53 7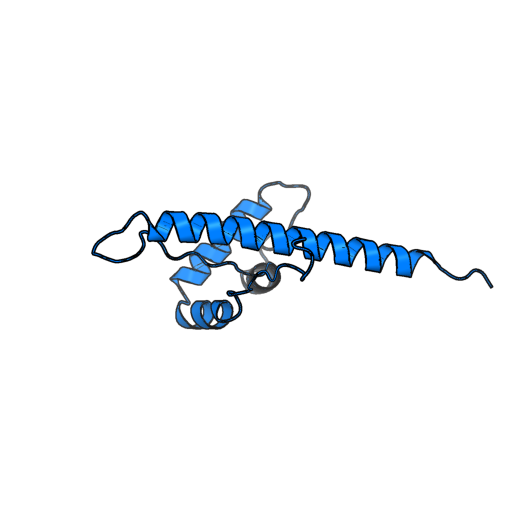0 ALA A O 1
ATOM 563 N N . LYS A 1 71 ? 15.759 7.499 -10.279 1.00 70.25 71 LYS A N 1
ATOM 564 C CA . LYS A 1 71 ? 15.827 6.551 -11.399 1.00 70.25 71 LYS A CA 1
ATOM 565 C C . LYS A 1 71 ? 15.786 5.113 -10.886 1.00 70.25 71 LYS A C 1
ATOM 567 O O . LYS A 1 71 ? 16.662 4.656 -10.159 1.00 70.25 71 LYS A O 1
ATOM 572 N N . LYS A 1 72 ? 14.741 4.385 -11.284 1.00 71.31 72 LYS A N 1
ATOM 573 C CA . LYS A 1 72 ? 14.580 2.968 -10.958 1.00 71.31 72 LYS A CA 1
ATOM 574 C C . LYS A 1 72 ? 15.595 2.141 -11.746 1.00 71.31 72 LYS A C 1
ATOM 576 O O . LYS A 1 72 ? 15.336 1.762 -12.884 1.00 71.31 72 LYS A O 1
ATOM 581 N N . ASP A 1 73 ? 16.731 1.868 -11.124 1.00 74.25 73 ASP A N 1
ATOM 582 C CA . ASP A 1 73 ? 17.675 0.858 -11.586 1.00 74.25 73 ASP A CA 1
ATOM 583 C C . ASP A 1 73 ? 17.131 -0.530 -11.208 1.00 74.25 73 ASP A C 1
ATOM 585 O O . ASP A 1 73 ? 16.999 -0.855 -10.025 1.00 74.25 73 ASP A O 1
ATOM 589 N N . ARG A 1 74 ? 16.730 -1.314 -12.215 1.00 76.25 74 ARG A N 1
ATOM 590 C CA . ARG A 1 74 ? 16.162 -2.657 -12.015 1.00 76.25 74 ARG A CA 1
ATOM 591 C C . ARG A 1 74 ? 17.234 -3.714 -11.772 1.00 76.25 74 ARG A C 1
ATOM 593 O O . ARG A 1 74 ? 16.899 -4.766 -11.237 1.00 76.25 74 ARG A O 1
ATOM 600 N N . ASP A 1 75 ? 18.488 -3.409 -12.088 1.00 78.81 75 ASP A N 1
ATOM 601 C CA . ASP A 1 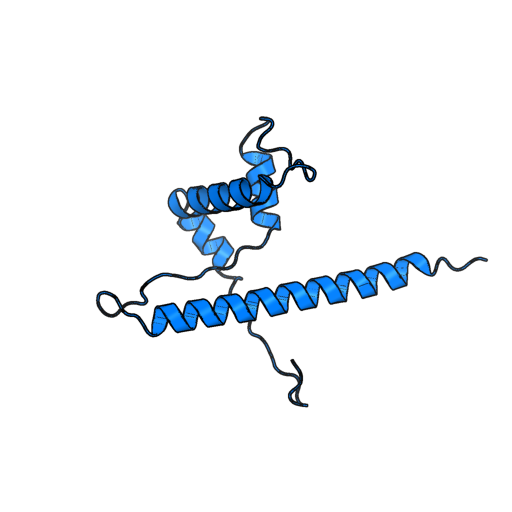75 ? 19.618 -4.310 -11.865 1.00 78.81 75 ASP A CA 1
ATOM 602 C C . ASP A 1 75 ? 20.079 -4.261 -10.400 1.00 78.81 75 ASP A C 1
ATOM 604 O O . ASP A 1 75 ? 20.825 -5.120 -9.929 1.00 78.81 75 ASP A O 1
ATOM 608 N N . LYS A 1 76 ? 19.585 -3.276 -9.639 1.00 75.31 76 LYS A N 1
ATOM 609 C CA . LYS A 1 76 ? 19.805 -3.152 -8.200 1.00 75.31 76 LYS A CA 1
ATOM 610 C C . LYS A 1 76 ? 18.541 -3.498 -7.421 1.00 75.31 76 LYS A C 1
ATOM 612 O O . LYS A 1 76 ? 17.491 -2.877 -7.581 1.00 75.31 76 LYS A O 1
ATOM 617 N N . ASN A 1 77 ? 18.673 -4.397 -6.447 1.00 79.75 77 ASN A N 1
ATOM 618 C CA . ASN A 1 77 ? 17.582 -4.790 -5.541 1.00 79.75 77 ASN A CA 1
ATOM 619 C C . ASN A 1 77 ? 17.174 -3.697 -4.529 1.00 79.75 77 ASN A C 1
ATOM 621 O O . ASN A 1 77 ? 16.234 -3.879 -3.760 1.00 79.75 77 ASN A O 1
ATOM 625 N N . ILE A 1 78 ? 17.847 -2.541 -4.528 1.00 85.06 78 ILE A N 1
ATOM 626 C CA . ILE A 1 78 ? 17.580 -1.442 -3.586 1.00 85.06 78 ILE A CA 1
ATOM 627 C C . ILE A 1 78 ? 16.250 -0.727 -3.849 1.00 85.06 78 ILE A C 1
ATOM 629 O O . ILE A 1 78 ? 15.737 -0.035 -2.971 1.00 85.06 78 ILE A O 1
ATOM 633 N N . HIS A 1 79 ? 15.688 -0.854 -5.054 1.00 82.31 79 HIS A N 1
ATOM 634 C CA . HIS A 1 79 ? 14.549 -0.039 -5.467 1.00 82.31 79 HIS A CA 1
ATOM 635 C C . HIS A 1 79 ? 13.293 -0.294 -4.621 1.00 82.31 79 HIS A C 1
ATOM 637 O O . HIS A 1 79 ? 12.560 0.654 -4.361 1.00 82.31 79 HIS A O 1
ATOM 643 N N . HIS A 1 80 ? 13.088 -1.518 -4.120 1.00 84.94 80 HIS A N 1
ATOM 644 C CA . HIS A 1 80 ? 11.985 -1.833 -3.207 1.00 84.94 80 HIS A CA 1
ATOM 645 C C . HIS A 1 80 ? 12.118 -1.133 -1.850 1.00 84.94 80 HIS A C 1
ATOM 647 O O . HIS A 1 80 ? 11.128 -0.632 -1.321 1.00 84.94 80 HIS A O 1
ATOM 653 N N . ALA A 1 81 ? 13.337 -1.049 -1.308 1.00 88.56 81 ALA A N 1
ATOM 654 C CA . ALA A 1 81 ? 13.591 -0.333 -0.060 1.00 88.56 81 ALA A CA 1
ATOM 655 C C . ALA A 1 81 ? 13.368 1.177 -0.231 1.00 88.56 81 ALA A C 1
ATOM 657 O O . ALA A 1 81 ? 12.739 1.809 0.611 1.00 88.56 81 ALA A O 1
ATOM 658 N N . VAL A 1 82 ? 13.818 1.748 -1.354 1.00 87.12 82 VAL A N 1
ATOM 659 C CA . VAL A 1 82 ? 13.581 3.166 -1.675 1.00 87.12 82 VAL A CA 1
ATOM 660 C C . VAL A 1 82 ? 12.085 3.456 -1.830 1.00 87.12 82 VAL A C 1
ATOM 662 O O . VAL A 1 82 ? 11.593 4.428 -1.262 1.00 87.12 82 VAL A O 1
ATOM 665 N N . ASP A 1 83 ? 11.356 2.601 -2.552 1.00 87.06 83 ASP A N 1
ATOM 666 C CA . ASP A 1 83 ? 9.907 2.724 -2.751 1.00 87.06 83 ASP A CA 1
ATOM 667 C C . ASP A 1 83 ? 9.158 2.713 -1.405 1.00 87.06 83 ASP A C 1
ATOM 669 O O . ASP A 1 83 ? 8.291 3.558 -1.171 1.00 87.06 83 ASP A O 1
ATOM 673 N N . ALA A 1 84 ? 9.532 1.805 -0.495 1.00 89.38 84 ALA A N 1
ATOM 674 C CA . ALA A 1 84 ? 8.959 1.724 0.848 1.00 89.38 84 ALA A CA 1
ATOM 675 C C . ALA A 1 84 ? 9.236 2.990 1.678 1.00 89.38 84 ALA A C 1
ATOM 677 O O . ALA A 1 84 ? 8.313 3.553 2.271 1.00 89.38 84 ALA A O 1
ATOM 678 N N . SER A 1 85 ? 10.478 3.483 1.671 1.00 89.81 85 SER A N 1
ATOM 679 C CA . SER A 1 85 ? 10.858 4.708 2.385 1.00 89.81 85 SER A CA 1
ATOM 680 C C . SER A 1 85 ? 10.108 5.936 1.869 1.00 89.81 85 SER A C 1
ATOM 682 O O . SER A 1 85 ? 9.603 6.724 2.667 1.00 89.81 85 SER A O 1
ATOM 684 N N . MET A 1 86 ? 9.972 6.084 0.547 1.00 88.44 86 MET A N 1
ATOM 685 C CA . MET A 1 86 ? 9.226 7.195 -0.054 1.00 88.44 86 MET A CA 1
ATOM 686 C C . MET A 1 86 ? 7.755 7.191 0.365 1.00 88.44 86 MET A C 1
ATOM 688 O O . MET A 1 86 ? 7.229 8.236 0.743 1.00 88.44 86 MET A O 1
ATOM 692 N N . ILE A 1 87 ? 7.097 6.025 0.335 1.00 89.12 87 ILE A N 1
ATOM 693 C CA . ILE A 1 87 ? 5.700 5.899 0.778 1.00 89.12 87 ILE A CA 1
ATOM 694 C C . ILE A 1 87 ? 5.581 6.253 2.262 1.00 89.12 87 ILE A C 1
ATOM 696 O O . ILE A 1 87 ? 4.668 6.988 2.633 1.00 89.12 87 ILE A O 1
ATOM 700 N N . SER A 1 88 ? 6.508 5.775 3.098 1.00 89.00 88 SER A N 1
ATOM 701 C CA . SER A 1 88 ? 6.513 6.065 4.533 1.00 89.00 88 SER A CA 1
ATOM 702 C C . SER A 1 88 ? 6.605 7.568 4.800 1.00 89.00 88 SER A C 1
ATOM 704 O O . SER A 1 88 ? 5.745 8.118 5.489 1.00 89.00 88 SER A O 1
ATOM 706 N N . ILE A 1 89 ? 7.591 8.247 4.204 1.00 88.88 89 ILE A N 1
ATOM 707 C CA . ILE A 1 89 ? 7.784 9.697 4.349 1.00 88.88 89 ILE A CA 1
ATOM 708 C C . ILE A 1 89 ? 6.544 10.445 3.853 1.00 88.88 89 ILE A C 1
ATOM 710 O O . ILE A 1 89 ? 5.962 11.239 4.587 1.00 88.88 89 ILE A O 1
ATOM 714 N N . PHE A 1 90 ? 6.072 10.137 2.643 1.00 87.94 90 PHE A N 1
ATOM 715 C CA . PHE A 1 90 ? 4.891 10.778 2.066 1.00 87.94 90 PHE A CA 1
ATOM 716 C C . PHE A 1 90 ? 3.646 10.619 2.952 1.00 87.94 90 PHE A C 1
ATOM 718 O O . PHE A 1 90 ? 2.924 11.591 3.184 1.00 87.94 90 PHE A O 1
ATOM 725 N N . SER A 1 91 ? 3.414 9.416 3.485 1.00 87.06 91 SER A N 1
ATOM 726 C CA . SER A 1 91 ? 2.267 9.130 4.353 1.00 87.06 91 SER A CA 1
ATOM 727 C C . SER A 1 91 ? 2.290 9.921 5.663 1.00 87.06 91 SER A C 1
ATOM 729 O O . SER A 1 91 ? 1.230 10.294 6.172 1.00 87.06 91 SER A O 1
ATOM 731 N N . ASN A 1 92 ? 3.486 10.213 6.187 1.00 86.69 92 ASN A N 1
ATOM 732 C CA . ASN A 1 92 ? 3.657 10.964 7.423 1.00 86.69 92 ASN A CA 1
ATOM 733 C C . ASN A 1 92 ? 3.527 12.476 7.205 1.00 86.69 92 ASN A C 1
ATOM 735 O O . ASN A 1 92 ? 2.798 13.137 7.945 1.00 86.69 92 ASN A O 1
ATOM 739 N N . GLU A 1 93 ? 4.186 13.001 6.170 1.00 86.50 93 GLU A N 1
ATOM 740 C CA . GLU A 1 93 ? 4.265 14.442 5.905 1.00 86.50 93 GLU A CA 1
ATOM 741 C C . GLU A 1 93 ? 2.996 14.999 5.242 1.00 86.50 93 GLU A C 1
ATOM 743 O O . GLU A 1 93 ? 2.630 16.152 5.449 1.00 86.50 93 GLU A O 1
ATOM 748 N N . THR A 1 94 ? 2.277 14.186 4.459 1.00 85.56 94 THR A N 1
ATOM 749 C CA . THR A 1 94 ? 1.123 14.649 3.663 1.00 85.56 94 THR A CA 1
ATOM 750 C C . THR A 1 94 ? -0.157 13.874 3.964 1.00 85.56 94 THR A C 1
ATOM 752 O O . THR A 1 94 ? -0.868 13.417 3.069 1.00 85.56 94 THR A O 1
ATOM 755 N N . LYS A 1 95 ? -0.503 13.756 5.252 1.00 82.25 95 LYS A N 1
ATOM 756 C CA . LYS A 1 95 ? -1.650 12.959 5.740 1.00 82.25 95 LYS A CA 1
ATOM 757 C C . LYS A 1 95 ? -2.962 13.215 4.991 1.00 82.25 95 LYS A C 1
ATOM 759 O O . LYS A 1 95 ? -3.693 12.266 4.721 1.00 82.25 95 LYS A O 1
ATOM 764 N N . THR A 1 96 ? -3.264 14.463 4.629 1.00 82.50 96 THR A N 1
ATOM 765 C CA . THR A 1 96 ? -4.484 14.810 3.876 1.00 82.50 96 THR A CA 1
ATOM 766 C C . THR A 1 96 ? -4.496 14.184 2.482 1.00 82.50 96 THR A C 1
ATOM 768 O O . THR A 1 96 ? -5.448 13.482 2.144 1.00 82.50 96 THR A O 1
ATOM 771 N N . LEU A 1 97 ? -3.430 14.384 1.696 1.00 78.06 97 LEU A N 1
ATOM 772 C CA . LEU A 1 97 ? -3.309 13.799 0.356 1.00 78.06 97 LEU A CA 1
ATOM 773 C C . LEU A 1 97 ? -3.239 12.276 0.431 1.00 78.06 97 LEU A C 1
ATOM 775 O O . LEU A 1 97 ? -3.892 11.584 -0.348 1.00 78.06 97 LEU A O 1
ATOM 779 N N . PHE A 1 98 ? -2.481 11.752 1.394 1.00 83.06 98 PHE A N 1
ATOM 780 C CA . PHE A 1 98 ? -2.408 10.322 1.634 1.00 83.06 98 PHE A CA 1
ATOM 781 C C . PHE A 1 98 ? -3.806 9.751 1.884 1.00 83.06 98 PHE A C 1
ATOM 783 O O . PHE A 1 98 ? -4.227 8.851 1.170 1.00 83.06 98 PHE A O 1
ATOM 790 N N . ASN A 1 99 ? -4.589 10.330 2.796 1.00 81.56 99 ASN A N 1
ATOM 791 C CA . ASN A 1 99 ? -5.944 9.855 3.075 1.00 81.56 99 ASN A CA 1
ATOM 792 C C . ASN A 1 99 ? -6.855 9.872 1.831 1.00 81.56 99 ASN A C 1
ATOM 794 O O . ASN A 1 99 ? -7.597 8.911 1.624 1.00 81.56 99 ASN A O 1
ATOM 798 N N . GLN A 1 100 ? -6.754 10.889 0.967 1.00 80.12 100 GLN A N 1
ATOM 799 C CA . GLN A 1 100 ? -7.499 10.945 -0.301 1.00 80.12 100 GLN A CA 1
ATOM 800 C C . GLN A 1 100 ? -7.113 9.810 -1.261 1.00 80.12 100 GLN A C 1
ATOM 802 O O . GLN A 1 100 ? -7.985 9.169 -1.845 1.00 80.12 100 GLN A O 1
ATOM 807 N N . LEU A 1 101 ? -5.820 9.500 -1.383 1.00 76.25 101 LEU A N 1
ATOM 808 C CA . LEU A 1 101 ? -5.338 8.395 -2.223 1.00 76.25 101 LEU A CA 1
ATOM 809 C C . LEU A 1 101 ? -5.780 7.023 -1.697 1.00 76.25 101 LEU A C 1
ATOM 811 O O . LEU A 1 101 ? -5.953 6.080 -2.468 1.00 76.25 101 LEU A O 1
ATOM 815 N N . THR A 1 102 ? -5.995 6.911 -0.387 1.00 72.56 102 THR A N 1
ATOM 816 C CA . THR A 1 102 ? -6.417 5.662 0.263 1.00 72.56 102 THR A CA 1
ATOM 817 C C . THR A 1 102 ? -7.917 5.419 0.237 1.00 72.56 102 THR A C 1
ATOM 819 O O . THR A 1 102 ? -8.351 4.308 0.527 1.00 72.56 102 THR A O 1
ATOM 822 N N . GLN A 1 103 ? -8.713 6.416 -0.152 1.00 60.97 103 GLN A N 1
ATOM 823 C CA . GLN A 1 103 ? -10.172 6.304 -0.213 1.00 60.97 103 GLN A CA 1
ATOM 824 C C . GLN A 1 103 ? -10.640 5.247 -1.233 1.00 60.97 103 GLN A C 1
ATOM 826 O O . GLN A 1 103 ? -11.742 4.719 -1.126 1.00 60.97 103 GLN A O 1
ATOM 831 N N . PHE A 1 104 ? -9.769 4.883 -2.179 1.00 55.59 104 PHE A N 1
ATOM 832 C CA . PHE A 1 104 ? -10.000 3.849 -3.190 1.00 55.59 104 PHE A CA 1
ATOM 833 C C . PHE A 1 104 ? -9.294 2.516 -2.879 1.00 55.59 104 PHE A C 1
ATOM 835 O O . PHE A 1 104 ? -9.237 1.644 -3.741 1.00 55.59 104 PHE A O 1
ATOM 842 N N . ALA A 1 105 ? -8.719 2.340 -1.681 1.00 58.28 105 ALA A N 1
ATOM 843 C CA . ALA A 1 105 ? -7.931 1.152 -1.323 1.00 58.28 105 ALA A CA 1
ATOM 844 C C . ALA A 1 105 ? -8.774 -0.043 -0.824 1.00 58.28 105 ALA A C 1
ATOM 846 O O . ALA A 1 105 ? -8.254 -1.157 -0.690 1.00 58.28 105 ALA A O 1
ATOM 847 N N . ASP A 1 106 ? -10.073 0.153 -0.581 1.00 61.75 106 ASP A N 1
ATOM 848 C CA . ASP A 1 106 ? -11.000 -0.884 -0.108 1.00 61.75 106 ASP A CA 1
ATOM 849 C C . ASP A 1 106 ? -11.587 -1.718 -1.258 1.00 61.75 106 ASP A C 1
ATOM 851 O O . ASP A 1 106 ? -12.797 -1.901 -1.395 1.00 61.75 106 ASP A O 1
ATOM 855 N N . TYR A 1 107 ? -10.710 -2.277 -2.093 1.00 65.25 107 TYR A N 1
ATOM 856 C CA . TYR A 1 107 ? -11.107 -3.319 -3.038 1.00 65.25 107 TYR A CA 1
ATOM 857 C C . TYR A 1 107 ? -11.634 -4.527 -2.260 1.00 65.25 107 TYR A C 1
ATOM 859 O O . TYR A 1 107 ? -10.910 -5.105 -1.443 1.00 65.25 107 TYR A O 1
ATOM 867 N N . LYS A 1 108 ? -12.888 -4.903 -2.503 1.00 64.69 108 LYS A N 1
ATOM 868 C CA . LYS A 1 108 ? -13.472 -6.139 -1.977 1.00 64.69 108 LYS A CA 1
ATOM 869 C C . LYS A 1 108 ? -13.189 -7.274 -2.955 1.00 64.69 108 LYS A C 1
ATOM 871 O O . LYS A 1 108 ? -13.350 -7.095 -4.162 1.00 64.69 108 LYS A O 1
ATOM 876 N N . LEU A 1 109 ? -12.773 -8.426 -2.433 1.00 63.75 109 LEU A N 1
ATOM 877 C CA . LEU A 1 109 ? -12.832 -9.665 -3.200 1.00 63.75 109 LEU A CA 1
ATOM 878 C C . LEU A 1 109 ? -14.287 -10.104 -3.258 1.00 63.75 109 LEU A C 1
ATOM 880 O O . LEU A 1 109 ? -14.947 -10.232 -2.227 1.00 63.75 109 LEU A O 1
ATOM 884 N N . PHE A 1 110 ? -14.779 -10.324 -4.467 1.00 62.69 110 PHE A N 1
ATOM 885 C CA . PHE A 1 110 ? -16.053 -10.982 -4.683 1.00 62.69 110 PHE A CA 1
ATOM 886 C C . PHE A 1 110 ? -15.728 -12.415 -5.077 1.00 62.69 110 PHE A C 1
ATOM 888 O O . PHE A 1 110 ? -15.003 -12.620 -6.044 1.00 62.69 110 PHE A O 1
ATOM 895 N N . LYS A 1 111 ? -16.232 -13.393 -4.320 1.00 58.75 111 LYS A N 1
ATOM 896 C CA . LYS A 1 111 ? -16.247 -14.772 -4.808 1.00 58.75 111 LYS A CA 1
ATOM 897 C C . LYS A 1 111 ? -17.206 -14.857 -5.984 1.00 58.75 111 LYS A C 1
ATOM 899 O O . LYS A 1 111 ? -18.296 -14.281 -5.932 1.00 58.75 111 LYS A O 1
ATOM 904 N N . ASN A 1 112 ? -16.815 -15.608 -7.002 1.00 64.00 112 ASN A N 1
ATOM 905 C CA . ASN A 1 112 ? -17.734 -16.023 -8.045 1.00 64.00 112 ASN A CA 1
ATOM 906 C C . ASN A 1 112 ? -18.842 -16.892 -7.427 1.00 64.00 112 ASN A C 1
ATOM 908 O O . ASN A 1 112 ? -18.689 -17.479 -6.351 1.00 64.00 112 ASN A O 1
ATOM 912 N N . THR A 1 113 ? -19.994 -16.959 -8.091 1.00 66.06 113 THR A N 1
ATOM 913 C CA . THR A 1 113 ? -21.173 -17.706 -7.620 1.00 66.06 113 THR A CA 1
ATOM 914 C C . THR A 1 113 ? -20.935 -19.211 -7.479 1.00 66.06 113 THR A C 1
ATOM 916 O O . THR A 1 113 ? -21.682 -19.876 -6.769 1.00 66.06 113 THR A O 1
ATOM 919 N N . ASP A 1 114 ? -19.891 -19.742 -8.111 1.00 67.44 114 ASP A N 1
ATOM 920 C CA . ASP A 1 114 ? -19.434 -21.131 -8.009 1.00 67.44 114 ASP A CA 1
ATOM 921 C C . ASP A 1 114 ? -18.439 -21.370 -6.853 1.00 67.44 114 ASP A C 1
ATOM 923 O O . ASP A 1 114 ? -17.956 -22.486 -6.663 1.00 67.44 114 ASP A O 1
ATOM 927 N N . GLY A 1 115 ? -18.137 -20.339 -6.057 1.00 52.78 115 GLY A N 1
ATOM 928 C CA . GLY A 1 115 ? -17.210 -20.417 -4.932 1.00 52.78 115 GLY A CA 1
ATOM 929 C C . GLY A 1 115 ? -15.736 -20.290 -5.316 1.00 52.78 115 GLY A C 1
ATOM 930 O O . GLY A 1 115 ? -14.893 -20.304 -4.411 1.00 52.78 115 GLY A O 1
ATOM 931 N N . SER A 1 116 ? -15.419 -20.121 -6.606 1.00 53.78 116 SER A N 1
ATOM 932 C CA . SER A 1 116 ? -14.080 -19.734 -7.039 1.00 53.78 116 SER A CA 1
ATOM 933 C C . SER A 1 116 ? -13.795 -18.284 -6.637 1.00 53.78 116 SER A C 1
ATOM 935 O O . SER A 1 116 ? -14.700 -17.456 -6.490 1.00 53.78 116 SER A O 1
ATOM 937 N N . TRP A 1 117 ? -12.517 -17.986 -6.430 1.00 53.69 117 TRP A N 1
ATOM 938 C CA . TRP A 1 117 ? -12.034 -16.616 -6.287 1.00 53.69 117 TRP A CA 1
ATOM 939 C C . TRP A 1 117 ? -11.802 -15.967 -7.651 1.00 53.69 117 TRP A C 1
ATOM 941 O O . TRP A 1 117 ? -11.618 -16.730 -8.631 1.00 53.69 117 TRP A O 1
#